Protein AF-A0A533TFI9-F1 (afdb_monomer)

Sequence (77 aa):
MPTTPLSTEAKQVIYRAISDTHFRDALVKNTAAVLHSEALGLSEADIAALKKLKPQGWGKLSANELKSKLGSTTHKA

Mean predicted aligned error: 6.04 Å

Secondary structure (DSSP, 8-state):
---PPPPHHHHHHHHHHHH-HHHHHHHHH-HHHHHT-GGG---HHHHHHHHHT-GGG-TTS-HHHHHHHHHGGG---

Structure (mmCIF, N/CA/C/O backbone):
data_AF-A0A533TFI9-F1
#
_entry.id   AF-A0A533TFI9-F1
#
loop_
_atom_site.group_PDB
_atom_site.id
_atom_site.type_symbol
_atom_site.label_atom_id
_atom_site.label_alt_id
_atom_site.label_comp_id
_atom_site.label_asym_id
_atom_site.label_entity_id
_atom_site.label_seq_id
_atom_site.pdbx_PDB_ins_code
_atom_site.Cartn_x
_atom_site.Cartn_y
_atom_site.Cartn_z
_atom_site.occupancy
_atom_site.B_iso_or_equiv
_atom_site.auth_seq_id
_atom_site.auth_comp_id
_atom_site.auth_asym_id
_atom_site.auth_atom_id
_atom_site.pdbx_PDB_model_num
ATOM 1 N N . MET A 1 1 ? 19.382 8.439 10.492 1.00 33.28 1 MET A N 1
ATOM 2 C CA . MET A 1 1 ? 19.074 7.456 9.427 1.00 33.28 1 MET A CA 1
ATOM 3 C C . MET A 1 1 ? 18.368 8.203 8.308 1.00 33.28 1 MET A C 1
ATOM 5 O O . MET A 1 1 ? 17.416 8.899 8.642 1.00 33.28 1 MET A O 1
ATOM 9 N N . PRO A 1 2 ? 18.796 8.133 7.036 1.00 42.28 2 PRO A N 1
ATOM 10 C CA . PRO A 1 2 ? 18.016 8.727 5.964 1.00 42.28 2 PRO A CA 1
ATOM 11 C C . PRO A 1 2 ? 16.786 7.840 5.754 1.00 42.28 2 PRO A C 1
ATOM 13 O O . PRO A 1 2 ? 16.885 6.715 5.269 1.00 42.28 2 PRO A O 1
ATOM 16 N N . THR A 1 3 ? 15.620 8.303 6.191 1.00 58.19 3 THR A N 1
ATOM 17 C CA . THR A 1 3 ? 14.351 7.771 5.700 1.00 58.19 3 THR A CA 1
ATOM 18 C C . THR A 1 3 ? 14.257 8.198 4.248 1.00 58.19 3 THR A C 1
ATOM 20 O O . THR A 1 3 ? 13.940 9.356 3.980 1.00 58.19 3 THR A O 1
ATOM 23 N N . THR A 1 4 ? 14.609 7.308 3.319 1.00 58.09 4 THR A N 1
ATOM 24 C CA . THR A 1 4 ? 14.401 7.560 1.894 1.00 58.09 4 THR A CA 1
ATOM 25 C C . THR A 1 4 ? 12.940 7.971 1.715 1.00 58.09 4 THR A C 1
ATOM 27 O O . THR A 1 4 ? 12.053 7.205 2.112 1.00 58.09 4 THR A O 1
ATOM 30 N N . PRO A 1 5 ? 12.666 9.193 1.235 1.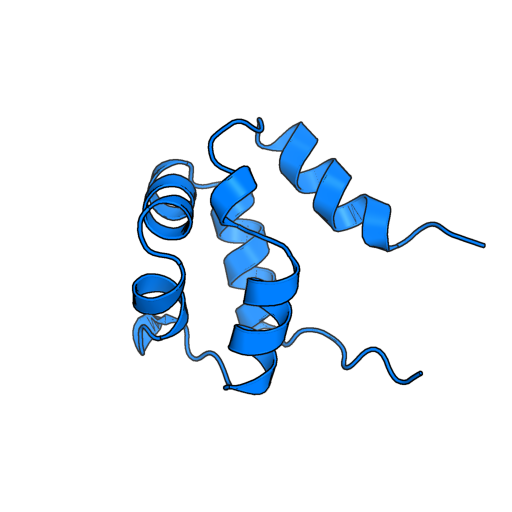00 70.25 5 PRO A N 1
ATOM 31 C CA . PRO A 1 5 ? 11.299 9.640 1.056 1.00 70.25 5 PRO A CA 1
ATOM 32 C C . PRO A 1 5 ? 10.622 8.718 0.043 1.00 70.25 5 PRO A C 1
ATOM 34 O O . PRO A 1 5 ? 11.205 8.397 -0.989 1.00 70.25 5 PRO A O 1
ATOM 37 N N . LEU A 1 6 ? 9.402 8.280 0.357 1.00 78.12 6 LEU A N 1
ATOM 38 C CA . LEU A 1 6 ? 8.574 7.520 -0.580 1.00 78.12 6 LEU A CA 1
ATOM 39 C C . LEU A 1 6 ? 8.427 8.311 -1.885 1.00 78.12 6 LEU A C 1
ATOM 41 O O . LEU A 1 6 ? 8.159 9.522 -1.834 1.00 78.12 6 LEU A O 1
ATOM 45 N N . SER A 1 7 ? 8.563 7.624 -3.021 1.00 88.31 7 SER A N 1
ATOM 46 C CA . SER A 1 7 ? 8.313 8.206 -4.338 1.00 88.31 7 SER A CA 1
ATOM 47 C C . SER A 1 7 ? 6.858 8.661 -4.495 1.00 88.31 7 SER A C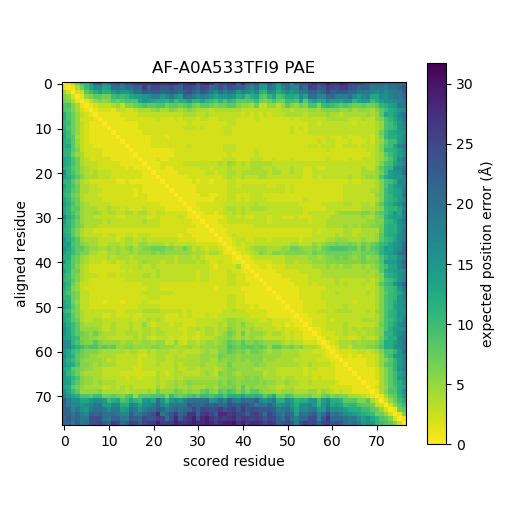 1
ATOM 49 O O . SER A 1 7 ? 5.986 8.402 -3.651 1.00 88.31 7 SER A O 1
ATOM 51 N N . THR A 1 8 ? 6.583 9.377 -5.582 1.00 89.69 8 THR A N 1
ATOM 52 C CA . THR A 1 8 ? 5.224 9.812 -5.920 1.00 89.69 8 THR A CA 1
ATOM 53 C C . THR A 1 8 ? 4.314 8.604 -6.140 1.00 89.69 8 THR A C 1
ATOM 55 O O . THR A 1 8 ? 3.199 8.563 -5.622 1.00 89.69 8 THR A O 1
ATOM 58 N N . GLU A 1 9 ? 4.823 7.587 -6.823 1.00 90.50 9 GLU A N 1
ATOM 59 C CA . GLU A 1 9 ? 4.153 6.338 -7.170 1.00 90.50 9 GLU A CA 1
ATOM 60 C C . GLU A 1 9 ? 3.809 5.546 -5.902 1.00 90.50 9 GLU A C 1
ATOM 62 O O . GLU A 1 9 ? 2.667 5.123 -5.703 1.00 90.50 9 GLU A O 1
ATOM 67 N N . ALA A 1 10 ? 4.754 5.438 -4.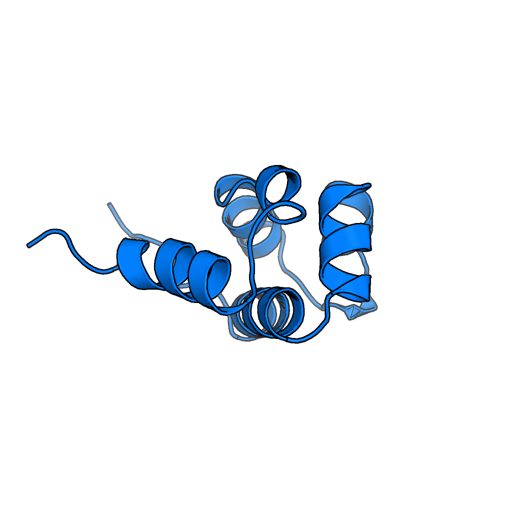962 1.00 89.75 10 ALA A N 1
ATOM 68 C CA . ALA A 1 10 ? 4.513 4.776 -3.684 1.00 89.75 10 ALA A CA 1
ATOM 69 C C . ALA A 1 10 ? 3.426 5.484 -2.858 1.00 89.75 10 ALA A C 1
ATOM 71 O O . ALA A 1 10 ? 2.565 4.834 -2.256 1.00 89.75 10 ALA A O 1
ATOM 72 N N . LYS A 1 11 ? 3.413 6.824 -2.855 1.00 89.56 11 LYS A N 1
ATOM 73 C CA . LYS A 1 11 ? 2.355 7.609 -2.197 1.00 89.56 11 LYS A CA 1
ATOM 74 C C . LYS A 1 11 ? 0.995 7.401 -2.863 1.00 89.56 11 LYS A C 1
ATOM 76 O O . LYS A 1 11 ? -0.002 7.296 -2.151 1.00 89.56 11 LYS A O 1
ATOM 81 N N . GLN A 1 12 ? 0.943 7.300 -4.192 1.00 91.44 12 GLN A N 1
ATOM 82 C CA . GLN A 1 12 ? -0.293 6.998 -4.919 1.00 91.44 12 GLN A CA 1
ATOM 83 C C . GLN A 1 12 ? -0.833 5.609 -4.571 1.00 91.44 12 GLN A C 1
ATOM 85 O O . GLN A 1 12 ? -2.033 5.470 -4.347 1.00 91.44 12 GLN A O 1
ATOM 90 N N . VAL A 1 13 ? 0.033 4.600 -4.438 1.00 92.12 13 VAL A N 1
ATOM 91 C CA . VAL A 1 13 ? -0.363 3.252 -3.994 1.00 92.12 13 VAL A CA 1
ATOM 92 C C . VAL A 1 13 ? -0.968 3.283 -2.596 1.00 92.12 13 VAL A C 1
ATOM 94 O O . VAL A 1 13 ? -2.010 2.673 -2.357 1.00 92.12 13 VAL A O 1
ATOM 97 N N . ILE A 1 14 ? -0.354 4.032 -1.680 1.00 90.44 14 ILE A N 1
ATOM 98 C CA . ILE A 1 14 ? -0.877 4.206 -0.324 1.00 90.44 14 ILE A CA 1
ATOM 99 C C . ILE A 1 14 ? -2.241 4.903 -0.350 1.00 90.44 14 ILE A C 1
ATOM 101 O O . ILE A 1 14 ? -3.186 4.436 0.285 1.00 90.44 14 ILE A O 1
ATOM 105 N N . TYR A 1 15 ? -2.362 6.000 -1.099 1.00 90.88 15 TYR A N 1
ATOM 106 C CA . TYR A 1 15 ? -3.617 6.734 -1.228 1.00 90.88 15 TYR A CA 1
ATOM 107 C C . TYR A 1 15 ? -4.723 5.855 -1.821 1.00 90.88 15 TYR A C 1
ATOM 109 O O . TYR A 1 15 ? -5.831 5.815 -1.289 1.00 90.88 15 TYR A O 1
ATOM 117 N N . ARG A 1 16 ? -4.400 5.081 -2.862 1.00 92.38 16 ARG A N 1
ATOM 118 C CA . ARG A 1 16 ? -5.320 4.127 -3.480 1.00 92.38 16 ARG A CA 1
ATOM 119 C C . ARG A 1 16 ? -5.734 3.030 -2.508 1.00 92.38 16 ARG A C 1
ATOM 121 O O . ARG A 1 16 ? -6.907 2.710 -2.442 1.00 92.38 16 ARG A O 1
ATOM 128 N N . ALA A 1 17 ? -4.823 2.492 -1.700 1.00 92.25 17 ALA A N 1
ATOM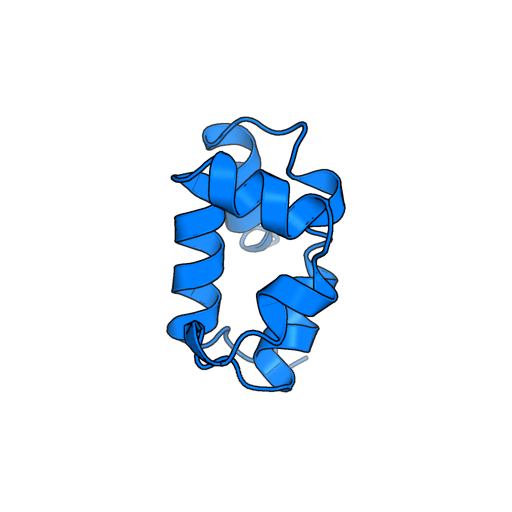 129 C CA . ALA A 1 17 ? -5.182 1.508 -0.676 1.00 92.25 17 ALA A CA 1
ATOM 130 C C . ALA A 1 17 ? -6.095 2.081 0.425 1.00 92.25 17 ALA A C 1
ATOM 132 O O . ALA A 1 17 ? -6.828 1.327 1.060 1.00 92.25 17 ALA A O 1
ATOM 133 N N . ILE A 1 18 ? -6.067 3.396 0.664 1.00 91.06 18 ILE A N 1
ATOM 134 C CA . ILE A 1 18 ? -6.978 4.066 1.600 1.00 91.06 18 ILE A CA 1
ATOM 135 C C . ILE A 1 18 ? -8.373 4.247 0.986 1.00 91.06 18 ILE A C 1
ATOM 137 O O . ILE A 1 18 ? -9.361 4.040 1.687 1.00 91.06 18 ILE A O 1
ATOM 141 N N . SER A 1 19 ? -8.466 4.641 -0.287 1.00 91.19 19 SER A N 1
ATOM 142 C CA . SER A 1 19 ? -9.738 4.983 -0.940 1.00 91.19 19 SER A CA 1
ATOM 143 C C . SER A 1 19 ? -10.427 3.815 -1.654 1.00 91.19 19 SER A C 1
ATOM 145 O O . SER A 1 19 ? -11.652 3.803 -1.756 1.00 91.19 19 SER A O 1
ATOM 147 N N . ASP A 1 20 ? -9.671 2.826 -2.127 1.00 92.25 20 ASP A N 1
ATOM 148 C CA . ASP A 1 20 ? -10.148 1.692 -2.919 1.00 92.25 20 ASP A CA 1
ATOM 149 C C . ASP A 1 20 ? -9.995 0.387 -2.126 1.00 92.25 20 ASP A C 1
ATOM 151 O O . ASP A 1 20 ? -8.908 -0.186 -1.987 1.00 92.25 20 ASP A O 1
ATOM 155 N N . THR A 1 21 ? -11.126 -0.097 -1.606 1.00 90.38 21 THR A N 1
ATOM 156 C CA . THR A 1 21 ? -11.169 -1.333 -0.813 1.00 90.38 21 THR A CA 1
ATOM 157 C C . THR A 1 21 ? -10.817 -2.560 -1.657 1.00 90.38 21 THR A C 1
ATOM 159 O O . THR A 1 21 ? -10.145 -3.453 -1.150 1.00 90.38 21 THR A O 1
ATOM 162 N N . HIS A 1 22 ? -11.168 -2.593 -2.948 1.00 91.69 22 HIS A N 1
ATOM 163 C CA . HIS A 1 22 ? -10.827 -3.721 -3.821 1.00 91.69 22 HIS A CA 1
ATOM 164 C C . HIS A 1 22 ? -9.320 -3.797 -4.060 1.00 91.69 22 HIS A C 1
ATOM 166 O O . HIS A 1 22 ? -8.724 -4.872 -3.963 1.00 91.69 22 HIS A O 1
ATOM 172 N N . PHE A 1 23 ? -8.690 -2.651 -4.330 1.00 92.81 23 PHE A N 1
ATOM 173 C CA . PHE A 1 23 ? -7.238 -2.575 -4.465 1.00 92.81 23 PHE A CA 1
ATOM 174 C C . PHE A 1 23 ? -6.539 -2.977 -3.165 1.00 92.81 23 PHE A C 1
ATOM 176 O O . PHE A 1 23 ? -5.589 -3.760 -3.188 1.00 92.81 23 PHE A O 1
ATOM 183 N N . ARG A 1 24 ? -7.030 -2.493 -2.020 1.00 92.88 24 ARG A N 1
ATOM 184 C CA . ARG A 1 24 ? -6.503 -2.875 -0.707 1.00 92.88 24 ARG A CA 1
ATOM 185 C C . ARG A 1 24 ? -6.614 -4.374 -0.456 1.00 92.88 24 ARG A C 1
ATOM 187 O O . ARG A 1 24 ? -5.645 -4.974 -0.004 1.00 92.88 24 ARG A O 1
ATOM 194 N N . ASP A 1 25 ? -7.749 -4.988 -0.766 1.00 92.62 25 ASP A N 1
ATOM 195 C CA . ASP A 1 25 ? -7.946 -6.426 -0.584 1.00 92.62 25 ASP 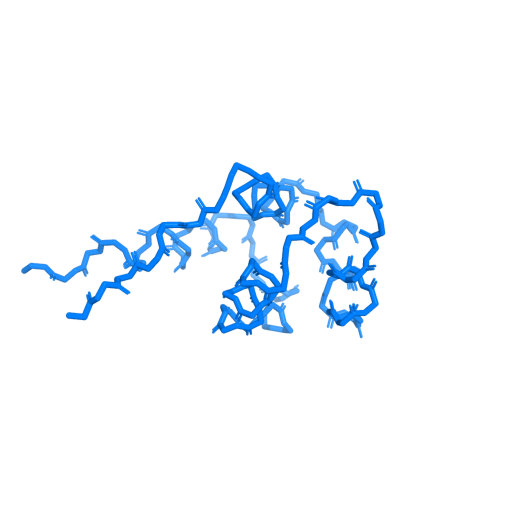A CA 1
ATOM 196 C C . ASP A 1 25 ? -7.022 -7.242 -1.489 1.00 92.62 25 ASP A C 1
ATOM 198 O O . ASP A 1 25 ? -6.447 -8.238 -1.047 1.00 92.62 25 ASP A O 1
ATOM 202 N N . ALA A 1 26 ? -6.818 -6.805 -2.735 1.00 92.81 26 ALA A N 1
ATOM 203 C CA . ALA A 1 26 ? -5.830 -7.406 -3.627 1.00 92.81 26 ALA A CA 1
ATOM 204 C C . ALA A 1 26 ? -4.409 -7.280 -3.052 1.00 92.81 26 ALA A C 1
ATOM 206 O O . ALA A 1 26 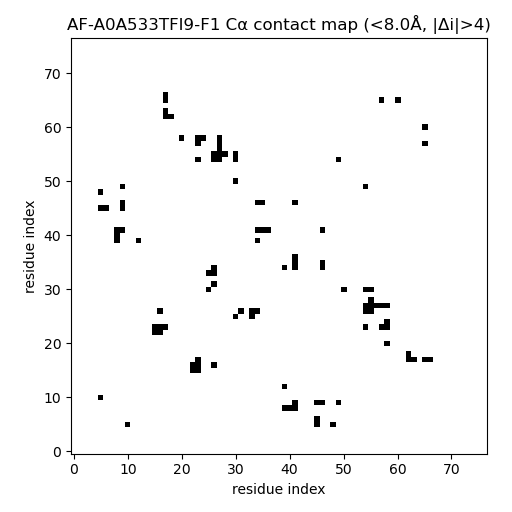? -3.665 -8.263 -3.009 1.00 92.81 26 ALA A O 1
ATOM 207 N N . LEU A 1 27 ? -4.054 -6.098 -2.540 1.00 93.06 27 LEU A N 1
ATOM 208 C CA . LEU A 1 27 ? -2.760 -5.824 -1.918 1.00 93.06 27 LEU A CA 1
ATOM 209 C C . LEU A 1 27 ? -2.540 -6.664 -0.647 1.00 93.06 27 LEU A C 1
ATOM 211 O O . LEU A 1 27 ? -1.427 -7.121 -0.401 1.00 93.06 27 LEU A O 1
ATOM 215 N N . VAL A 1 28 ? -3.586 -6.903 0.147 1.00 93.25 28 VAL A N 1
ATOM 216 C CA . VAL A 1 28 ? -3.555 -7.766 1.341 1.00 93.25 28 VAL A CA 1
ATOM 217 C C . VAL A 1 28 ? -3.370 -9.233 0.952 1.00 93.25 28 VAL A C 1
ATOM 219 O O . VAL A 1 28 ? -2.540 -9.918 1.549 1.00 93.25 28 VAL A O 1
ATOM 222 N N . LYS A 1 29 ? -4.122 -9.711 -0.049 1.00 92.81 29 LYS A N 1
ATOM 223 C CA . LYS A 1 29 ? -4.089 -11.107 -0.513 1.00 92.81 29 LYS A CA 1
ATOM 224 C C . LYS A 1 29 ? -2.765 -11.468 -1.180 1.00 92.81 29 LYS A C 1
ATOM 226 O O . LYS A 1 29 ? -2.246 -12.551 -0.937 1.00 92.81 29 LYS A O 1
ATOM 231 N N . ASN A 1 30 ? -2.223 -10.585 -2.020 1.00 92.88 30 ASN A N 1
ATOM 232 C CA . ASN A 1 30 ? -0.976 -10.838 -2.736 1.00 92.88 30 ASN A CA 1
ATOM 233 C C . ASN A 1 30 ? -0.142 -9.561 -2.901 1.00 92.88 30 ASN A C 1
ATOM 235 O O . ASN A 1 30 ? 0.003 -9.012 -3.993 1.00 92.88 30 ASN A O 1
ATOM 239 N N . THR A 1 31 ? 0.435 -9.100 -1.789 1.00 91.25 31 THR A N 1
ATOM 240 C CA . THR A 1 31 ? 1.258 -7.883 -1.746 1.00 91.25 31 THR A CA 1
ATOM 241 C C . THR A 1 31 ? 2.385 -7.903 -2.775 1.00 91.25 31 THR A C 1
ATOM 243 O O . THR A 1 31 ? 2.619 -6.897 -3.433 1.00 91.25 31 THR A O 1
ATOM 246 N N . ALA A 1 32 ? 3.093 -9.027 -2.920 1.00 90.00 32 ALA A N 1
ATOM 247 C CA . ALA A 1 32 ? 4.216 -9.114 -3.847 1.00 90.00 32 ALA A CA 1
ATOM 248 C C . ALA A 1 32 ? 3.746 -8.949 -5.297 1.00 90.00 32 ALA A C 1
ATOM 250 O O . ALA A 1 32 ? 4.260 -8.079 -5.989 1.00 90.00 32 ALA A O 1
ATOM 251 N N . ALA A 1 33 ? 2.734 -9.702 -5.735 1.00 91.31 33 ALA A N 1
ATOM 252 C CA . ALA A 1 33 ? 2.249 -9.596 -7.110 1.00 91.31 33 ALA A CA 1
ATOM 253 C C . ALA A 1 33 ? 1.691 -8.203 -7.433 1.00 91.31 33 ALA A C 1
ATOM 255 O O . ALA A 1 33 ? 1.952 -7.678 -8.510 1.00 91.31 33 ALA A O 1
ATOM 256 N N . VAL A 1 34 ? 0.964 -7.581 -6.497 1.00 92.75 34 VAL A N 1
ATOM 257 C CA . VAL A 1 34 ? 0.414 -6.237 -6.716 1.00 92.75 34 VAL A CA 1
ATOM 258 C C . VAL A 1 34 ? 1.530 -5.197 -6.801 1.00 92.75 34 VAL A C 1
ATOM 260 O O . VAL A 1 34 ? 1.524 -4.400 -7.730 1.00 92.75 34 VAL A O 1
ATOM 263 N N . LEU A 1 35 ? 2.501 -5.214 -5.881 1.00 92.06 35 LEU A N 1
ATOM 264 C CA . LEU A 1 35 ? 3.591 -4.230 -5.864 1.00 92.06 35 LEU A CA 1
ATOM 265 C C . LEU A 1 35 ? 4.603 -4.409 -7.007 1.00 92.06 35 LEU A C 1
ATOM 267 O O . LEU A 1 35 ? 5.214 -3.430 -7.410 1.00 92.06 35 LEU A O 1
ATOM 271 N N . HIS A 1 36 ? 4.771 -5.623 -7.537 1.00 92.25 36 HIS A N 1
ATOM 272 C CA . HIS A 1 36 ? 5.605 -5.882 -8.720 1.00 92.25 36 HIS A CA 1
ATOM 273 C C . HIS A 1 36 ? 4.847 -5.684 -10.049 1.00 92.25 36 HIS A C 1
ATOM 275 O O . HIS A 1 36 ? 5.378 -6.003 -11.109 1.00 92.25 36 HIS A O 1
ATOM 281 N N . SER A 1 37 ? 3.612 -5.173 -10.022 1.00 89.06 37 SER A N 1
ATOM 282 C CA . SER A 1 37 ? 2.867 -4.864 -11.243 1.00 89.06 37 SER A CA 1
ATOM 283 C C . SER A 1 37 ? 3.484 -3.670 -11.972 1.00 89.06 37 SER A C 1
ATOM 285 O O . SER A 1 37 ? 3.592 -2.582 -11.401 1.00 89.06 37 SER A O 1
ATOM 287 N N . GLU A 1 38 ? 3.810 -3.843 -13.256 1.00 84.94 38 GLU A N 1
ATOM 288 C CA . GLU A 1 38 ? 4.335 -2.769 -14.118 1.00 84.94 38 GLU A CA 1
ATOM 289 C C . GLU A 1 38 ? 3.408 -1.546 -14.157 1.00 84.94 38 GLU A C 1
ATOM 291 O O . GLU A 1 38 ? 3.873 -0.413 -14.250 1.00 84.94 38 GLU A O 1
ATOM 296 N N . ALA A 1 39 ? 2.097 -1.753 -13.989 1.00 85.50 39 ALA A N 1
ATOM 297 C CA . ALA A 1 39 ? 1.102 -0.683 -13.973 1.00 85.50 39 ALA A CA 1
ATOM 298 C C . ALA A 1 39 ? 1.278 0.320 -12.816 1.00 85.50 39 ALA A C 1
ATOM 300 O O . ALA A 1 39 ? 0.697 1.402 -12.865 1.00 85.50 39 ALA A O 1
ATOM 301 N N . LEU A 1 40 ? 2.027 -0.034 -11.764 1.00 88.00 40 LEU A N 1
ATOM 302 C CA . LEU A 1 40 ? 2.290 0.856 -10.631 1.00 88.00 40 LEU A CA 1
ATOM 303 C C . LEU A 1 40 ? 3.589 1.657 -10.778 1.00 88.00 40 LEU A C 1
ATOM 305 O O . LEU A 1 40 ? 3.795 2.579 -9.993 1.00 88.00 40 LEU A O 1
ATOM 309 N N . GLY A 1 41 ? 4.461 1.307 -11.733 1.00 88.38 41 GLY A N 1
ATOM 310 C CA . GLY A 1 41 ? 5.721 2.021 -11.971 1.00 88.38 41 GLY A CA 1
ATOM 311 C C . GLY A 1 41 ? 6.651 2.100 -10.752 1.00 88.38 41 GLY A C 1
ATOM 312 O O . GLY A 1 41 ? 7.434 3.039 -10.641 1.00 88.38 41 GLY A O 1
ATOM 313 N N . LEU A 1 42 ? 6.544 1.159 -9.808 1.00 90.56 42 LEU A N 1
ATOM 314 C CA . LEU A 1 42 ? 7.295 1.202 -8.554 1.00 90.56 42 LEU A CA 1
ATOM 315 C C . LEU A 1 42 ? 8.746 0.762 -8.756 1.00 90.56 42 LEU A C 1
ATOM 317 O O . LEU A 1 42 ? 9.023 -0.249 -9.398 1.00 90.56 42 LEU A O 1
ATOM 321 N N . SER A 1 43 ? 9.669 1.482 -8.122 1.00 91.12 43 SER A N 1
ATOM 322 C CA . SER A 1 43 ? 11.058 1.039 -8.000 1.00 91.12 43 SER A CA 1
ATOM 323 C C . SER A 1 43 ? 11.209 -0.058 -6.938 1.00 91.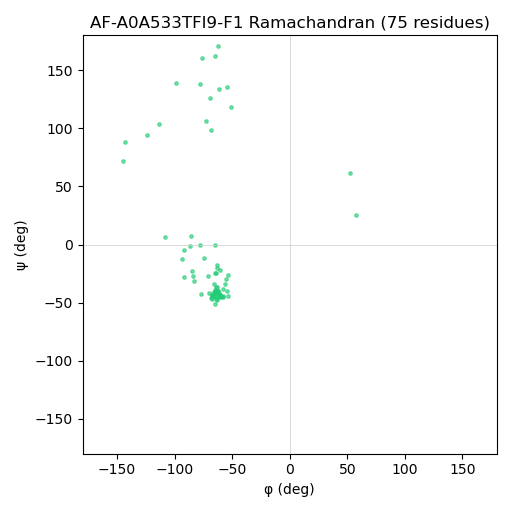12 43 SER A C 1
ATOM 325 O O . SER A 1 43 ? 10.402 -0.166 -6.013 1.00 91.12 43 SER A O 1
ATOM 327 N N . GLU A 1 44 ? 12.296 -0.832 -6.983 1.00 89.75 44 GLU A N 1
ATOM 328 C CA . GLU A 1 44 ? 12.606 -1.823 -5.935 1.00 89.75 44 GLU A CA 1
ATOM 329 C C . GLU A 1 44 ? 12.683 -1.193 -4.528 1.00 89.75 44 GLU A C 1
ATOM 331 O O . GLU A 1 44 ? 12.265 -1.799 -3.536 1.00 89.75 44 GLU A O 1
ATOM 336 N N . ALA A 1 45 ? 13.153 0.057 -4.432 1.00 88.88 45 ALA A N 1
ATOM 337 C CA . ALA A 1 45 ? 13.182 0.805 -3.177 1.00 88.88 45 ALA A CA 1
ATOM 338 C C . ALA A 1 45 ? 11.766 1.096 -2.646 1.00 88.88 45 ALA A C 1
ATOM 340 O O . ALA A 1 45 ? 11.514 0.938 -1.447 1.00 88.88 45 ALA A O 1
ATOM 341 N N . ASP A 1 46 ? 10.833 1.455 -3.529 1.00 90.19 46 ASP A N 1
ATOM 342 C CA . ASP A 1 46 ? 9.432 1.692 -3.175 1.00 90.19 46 ASP A CA 1
ATOM 343 C C . ASP A 1 46 ? 8.728 0.410 -2.759 1.00 90.19 46 ASP A C 1
ATOM 345 O O . ASP A 1 46 ? 8.045 0.378 -1.735 1.00 90.19 46 ASP A O 1
ATOM 349 N N . ILE A 1 47 ? 8.940 -0.675 -3.503 1.00 91.06 47 ILE A N 1
ATOM 350 C CA . ILE A 1 47 ? 8.396 -1.992 -3.170 1.00 91.06 47 ILE A CA 1
ATOM 351 C C . ILE A 1 47 ? 8.885 -2.416 -1.780 1.00 91.06 47 ILE A C 1
ATOM 353 O O . ILE A 1 47 ? 8.088 -2.857 -0.947 1.00 91.06 47 ILE A O 1
ATOM 357 N N . ALA A 1 48 ? 10.178 -2.246 -1.487 1.00 89.94 48 ALA A N 1
ATOM 358 C CA . ALA A 1 48 ? 10.739 -2.541 -0.173 1.00 89.94 48 ALA A CA 1
ATOM 359 C C . ALA A 1 48 ? 10.142 -1.650 0.931 1.00 89.94 48 ALA A C 1
ATOM 361 O O . ALA A 1 48 ? 9.840 -2.143 2.023 1.00 89.94 48 ALA A O 1
ATOM 362 N N . ALA A 1 49 ? 9.935 -0.357 0.667 1.00 88.25 49 ALA A N 1
ATOM 363 C CA . ALA A 1 49 ? 9.322 0.567 1.617 1.00 88.25 49 ALA A CA 1
ATOM 364 C C . ALA A 1 49 ? 7.847 0.223 1.892 1.00 88.25 49 ALA A C 1
ATOM 366 O O . ALA A 1 49 ? 7.438 0.156 3.051 1.00 88.25 49 ALA A O 1
ATOM 367 N N . LEU A 1 50 ? 7.066 -0.089 0.858 1.00 89.62 50 LEU A N 1
ATOM 368 C CA . LEU A 1 50 ? 5.661 -0.487 0.970 1.00 89.62 50 LEU A CA 1
ATOM 369 C C . LEU A 1 50 ? 5.506 -1.832 1.693 1.00 89.62 50 LEU A C 1
ATOM 371 O O . LEU A 1 50 ? 4.652 -1.961 2.571 1.00 89.62 50 LEU A O 1
ATOM 375 N N . LYS A 1 51 ? 6.380 -2.813 1.419 1.00 89.69 51 LYS A N 1
ATOM 376 C CA . LYS A 1 51 ? 6.427 -4.089 2.160 1.00 89.69 51 LYS A CA 1
ATOM 377 C C . LYS A 1 51 ? 6.666 -3.866 3.662 1.00 89.69 51 LYS A C 1
ATOM 379 O O . LYS A 1 51 ? 6.026 -4.527 4.483 1.00 89.69 51 LYS A O 1
ATOM 384 N N . LYS A 1 52 ? 7.512 -2.897 4.049 1.00 88.88 52 LYS A N 1
ATOM 385 C CA . LYS A 1 52 ? 7.768 -2.551 5.466 1.00 88.88 52 LYS A CA 1
ATOM 386 C C . LYS A 1 52 ? 6.535 -2.006 6.197 1.00 88.88 52 LYS A C 1
ATOM 388 O O . LYS A 1 52 ? 6.451 -2.165 7.413 1.00 88.88 52 LYS A O 1
ATOM 393 N N . LEU A 1 53 ? 5.560 -1.437 5.485 1.00 87.19 53 LEU A N 1
ATOM 394 C CA . LEU A 1 53 ? 4.306 -0.941 6.070 1.00 87.19 53 LEU A CA 1
ATOM 395 C C . LEU A 1 53 ? 3.289 -2.058 6.390 1.00 87.19 53 LEU A C 1
ATOM 397 O O . LEU A 1 53 ? 2.209 -1.781 6.918 1.00 87.19 53 LEU A O 1
ATOM 401 N N . LYS A 1 54 ? 3.638 -3.322 6.105 1.00 88.88 54 LYS A N 1
ATOM 402 C CA . LYS A 1 54 ? 2.843 -4.529 6.391 1.00 88.88 54 LYS A CA 1
ATOM 403 C C . LYS A 1 54 ? 1.399 -4.452 5.856 1.00 88.88 54 LYS A C 1
ATOM 405 O O . LYS A 1 54 ? 0.449 -4.562 6.639 1.00 88.88 54 LYS A O 1
ATOM 410 N N . PRO A 1 55 ? 1.214 -4.320 4.529 1.00 88.88 55 PRO A N 1
ATOM 411 C CA . PRO A 1 55 ? -0.104 -4.203 3.907 1.00 88.88 55 PRO A CA 1
ATOM 412 C C . PRO A 1 55 ? -1.036 -5.393 4.141 1.00 88.88 55 PRO A C 1
ATOM 414 O O . PRO A 1 55 ? -2.247 -5.214 4.145 1.00 88.88 55 PRO A O 1
ATOM 417 N N . GLN A 1 56 ? -0.508 -6.576 4.463 1.00 88.00 56 GLN A N 1
ATOM 418 C CA . GLN A 1 56 ? -1.296 -7.743 4.890 1.00 88.00 56 GLN A CA 1
ATOM 419 C C . GLN A 1 56 ? -2.237 -7.450 6.076 1.00 88.00 56 GLN A C 1
ATOM 421 O O . GLN A 1 56 ? -3.269 -8.097 6.234 1.00 88.00 56 GLN A O 1
ATOM 426 N N . GLY A 1 57 ? -1.904 -6.466 6.919 1.00 86.44 57 GLY A N 1
ATOM 427 C CA . GLY A 1 57 ? -2.737 -6.059 8.051 1.00 86.44 57 GLY A CA 1
ATOM 428 C C . GLY A 1 57 ? -3.806 -5.015 7.718 1.00 86.44 57 GLY A C 1
ATOM 429 O O . GLY A 1 57 ? -4.529 -4.603 8.621 1.00 86.44 57 GLY A O 1
ATOM 430 N N . TRP A 1 58 ? -3.891 -4.537 6.473 1.00 90.75 58 TRP A N 1
ATOM 431 C CA . TRP A 1 58 ? -4.743 -3.397 6.117 1.00 90.75 58 TRP A CA 1
ATOM 432 C C . TRP A 1 58 ? -6.192 -3.779 5.823 1.00 90.75 58 TRP A C 1
ATOM 434 O O . TRP A 1 58 ? -7.070 -2.939 5.983 1.00 90.75 58 TRP A O 1
ATOM 444 N N . GLY A 1 59 ? -6.469 -5.034 5.454 1.00 85.69 59 GLY A N 1
ATOM 445 C CA . GLY A 1 59 ? -7.825 -5.483 5.105 1.00 85.69 59 GLY A CA 1
ATOM 446 C C . GLY A 1 59 ? -8.827 -5.401 6.263 1.00 85.69 59 GLY A C 1
ATOM 447 O O . GLY A 1 59 ? -10.027 -5.341 6.037 1.00 85.69 59 GLY A O 1
ATOM 448 N N . LYS A 1 60 ? -8.339 -5.354 7.510 1.00 84.38 60 LYS A N 1
ATOM 449 C CA . LYS A 1 60 ? -9.168 -5.205 8.718 1.00 84.38 60 LYS A CA 1
ATOM 450 C C . LYS A 1 60 ? -9.366 -3.748 9.150 1.00 84.38 60 LYS A C 1
ATOM 452 O O . LYS A 1 60 ? -10.065 -3.512 10.125 1.00 84.38 60 LYS A O 1
ATOM 457 N N . LEU A 1 61 ? -8.715 -2.796 8.480 1.00 87.62 61 LEU A N 1
ATOM 458 C CA . LEU A 1 61 ? -8.741 -1.382 8.847 1.00 87.62 61 LEU A CA 1
ATOM 459 C C . LEU A 1 61 ? -9.749 -0.630 7.979 1.00 87.62 61 LEU A C 1
ATOM 461 O O . LEU A 1 61 ? -9.795 -0.807 6.761 1.00 87.62 61 LEU A O 1
ATOM 465 N N . SER A 1 62 ? -10.509 0.281 8.572 1.00 87.94 62 SER A N 1
ATOM 466 C CA . SER A 1 62 ? -11.246 1.299 7.820 1.00 87.94 62 SER A CA 1
ATOM 467 C C . SER A 1 62 ? -10.286 2.260 7.104 1.00 87.94 62 SER A C 1
ATOM 469 O O . SER A 1 62 ? -9.102 2.355 7.437 1.00 87.94 62 SER A O 1
ATOM 471 N N . ALA A 1 63 ? -10.787 3.000 6.111 1.00 86.19 63 ALA A N 1
ATOM 472 C CA . ALA A 1 63 ? -10.001 4.017 5.409 1.00 86.19 63 ALA A CA 1
ATOM 473 C C . ALA A 1 63 ? -9.379 5.039 6.384 1.00 86.19 63 ALA A C 1
ATOM 475 O O . ALA A 1 63 ? -8.208 5.395 6.252 1.00 86.19 63 ALA A O 1
ATOM 476 N N . ASN A 1 64 ? -10.132 5.450 7.412 1.00 88.19 64 ASN A N 1
ATOM 477 C CA . ASN A 1 64 ? -9.664 6.389 8.433 1.00 88.19 64 ASN A CA 1
ATOM 478 C C . ASN A 1 64 ? -8.598 5.780 9.351 1.00 88.19 64 ASN A C 1
ATOM 480 O O . ASN A 1 64 ? -7.601 6.442 9.627 1.00 88.19 64 ASN A O 1
ATOM 484 N N . GLU A 1 65 ? -8.756 4.526 9.784 1.00 89.00 65 GLU A N 1
ATOM 485 C CA . GLU A 1 65 ? -7.733 3.836 10.584 1.00 89.00 65 GLU A CA 1
ATOM 486 C C . GLU A 1 65 ? -6.449 3.623 9.790 1.00 89.00 65 GLU A C 1
ATOM 488 O O . GLU A 1 65 ? -5.355 3.836 10.306 1.00 89.00 65 GLU A O 1
ATOM 493 N N . LEU A 1 66 ? -6.572 3.238 8.518 1.00 87.81 66 LEU A N 1
ATOM 494 C CA . LEU A 1 66 ? -5.431 3.054 7.636 1.00 87.81 66 LEU A CA 1
ATOM 495 C C . LEU A 1 66 ? -4.706 4.388 7.407 1.00 87.81 66 LEU A C 1
ATOM 497 O O . LEU A 1 66 ? -3.493 4.464 7.600 1.00 87.81 66 LEU A O 1
ATOM 501 N N . LYS A 1 67 ? -5.449 5.462 7.104 1.00 85.38 67 LYS A N 1
ATOM 502 C CA . LYS A 1 67 ? -4.913 6.826 6.987 1.00 85.38 67 LYS A CA 1
ATOM 503 C C . LYS A 1 67 ? -4.235 7.281 8.277 1.00 85.38 67 LYS A C 1
ATOM 505 O O . LYS A 1 67 ? -3.141 7.831 8.212 1.00 85.38 67 LYS A O 1
ATOM 510 N N . SER A 1 68 ? -4.842 7.035 9.437 1.00 85.94 68 SER A N 1
ATOM 511 C CA . SER A 1 68 ? -4.243 7.370 10.729 1.00 85.94 68 SER A CA 1
ATOM 512 C C . SER A 1 68 ? -2.977 6.559 10.968 1.00 85.94 68 SER A C 1
ATOM 514 O O . SER A 1 68 ? -1.966 7.139 11.315 1.00 85.94 68 SER A O 1
ATOM 516 N N . LYS A 1 69 ? -2.956 5.253 10.702 1.00 83.12 69 LYS A N 1
ATOM 517 C CA . LYS A 1 69 ? -1.771 4.408 10.913 1.00 83.12 69 LYS A CA 1
ATOM 518 C C . LYS A 1 69 ? -0.589 4.800 10.019 1.00 83.12 69 LYS A C 1
ATOM 520 O O . LYS A 1 69 ? 0.553 4.740 10.462 1.00 83.12 69 LYS A O 1
ATOM 525 N N . LEU A 1 70 ? -0.872 5.216 8.786 1.00 82.50 70 LEU A N 1
ATOM 526 C CA . LEU A 1 70 ? 0.122 5.656 7.801 1.00 82.50 70 LEU A CA 1
ATOM 527 C C . LEU A 1 70 ? 0.528 7.130 7.964 1.00 82.50 70 LEU A C 1
ATOM 529 O O . LEU A 1 70 ? 1.641 7.505 7.604 1.00 82.50 70 LEU A O 1
ATOM 533 N N . GLY A 1 71 ? -0.355 7.970 8.507 1.00 67.31 71 GLY A N 1
ATO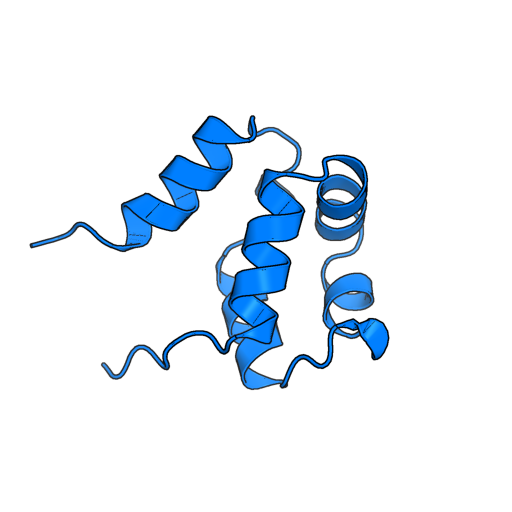M 534 C CA . GLY A 1 71 ? -0.061 9.362 8.861 1.00 67.31 71 GLY A CA 1
ATOM 535 C C . GLY A 1 71 ? 0.610 9.510 10.233 1.00 67.31 71 GLY A C 1
ATOM 536 O O . GLY A 1 71 ? 1.450 10.382 10.426 1.00 67.31 71 GLY A O 1
ATOM 537 N N . SER A 1 72 ? 0.308 8.624 11.186 1.00 52.12 72 SER A N 1
ATOM 538 C CA . SER A 1 72 ? 0.889 8.605 12.537 1.00 52.12 72 SER A CA 1
ATOM 539 C C . SER A 1 72 ? 2.324 8.087 12.565 1.00 52.12 72 SER A C 1
ATOM 541 O O . SER A 1 72 ? 3.025 8.310 13.548 1.00 52.12 72 SER A O 1
ATOM 543 N N . THR A 1 73 ? 2.825 7.495 11.478 1.00 51.31 73 THR A N 1
ATOM 544 C CA . THR A 1 73 ? 4.270 7.283 11.296 1.00 51.31 73 THR A CA 1
ATOM 545 C C . THR A 1 73 ? 5.073 8.588 11.164 1.00 51.31 73 THR A C 1
ATOM 547 O O . THR A 1 73 ? 6.295 8.528 11.069 1.00 51.31 73 THR A O 1
ATOM 550 N N . THR A 1 74 ? 4.425 9.762 11.219 1.00 45.44 74 THR A N 1
ATOM 551 C CA . THR A 1 74 ? 5.066 11.090 11.188 1.00 45.44 74 THR A CA 1
ATOM 552 C C . THR A 1 74 ? 5.037 11.845 12.530 1.00 45.44 74 THR A C 1
ATOM 554 O O . THR A 1 74 ? 5.508 12.973 12.587 1.00 45.44 74 THR A O 1
ATOM 557 N N . HIS A 1 75 ? 4.589 11.249 13.644 1.00 39.62 75 HIS A N 1
ATOM 558 C CA . HIS A 1 75 ? 4.722 11.893 14.963 1.00 39.62 75 HIS A CA 1
ATOM 559 C C . HIS A 1 75 ? 5.456 11.018 15.982 1.00 39.62 75 HIS A C 1
ATOM 561 O O . HIS A 1 75 ? 4.866 10.211 16.696 1.00 39.62 75 HIS A O 1
ATOM 567 N N . LYS A 1 76 ? 6.768 11.249 16.082 1.00 33.75 76 LYS A N 1
ATOM 568 C CA . LYS A 1 76 ? 7.497 11.185 17.350 1.00 33.75 76 LYS A CA 1
ATOM 569 C C . LYS A 1 76 ? 8.561 12.287 17.340 1.00 33.75 76 LYS A C 1
ATOM 571 O O . LYS A 1 76 ? 9.671 12.070 16.863 1.00 33.75 76 LYS A O 1
ATOM 576 N N . ALA A 1 77 ? 8.161 13.468 17.799 1.00 37.97 77 ALA A N 1
ATOM 577 C CA . ALA A 1 77 ? 9.050 14.444 18.416 1.00 37.97 77 ALA A CA 1
ATOM 578 C C . ALA A 1 77 ? 8.647 14.501 19.890 1.00 37.97 77 ALA A C 1
ATOM 580 O O . ALA A 1 77 ? 7.416 14.517 20.129 1.00 37.97 77 ALA A O 1
#

Solvent-accessible surface area (backbone atoms only — not comparable to full-atom values): 4560 Å² total; per-residue (Å²): 130,88,75,76,75,76,48,74,49,49,49,49,52,52,52,43,42,41,76,32,64,68,58,24,43,48,32,30,76,38,44,66,66,55,52,69,31,75,91,55,70,54,49,74,68,38,43,52,54,51,57,72,69,46,47,65,65,46,68,83,43,52,46,65,55,45,47,46,62,67,54,52,77,75,68,88,129

Foldseek 3Di:
DPPPDADPLLVVLLLCLLVPLVSLVVCLVCVPVSQPDVVSVDDPVSSVVSVVLVSVPSNPDHSVRSC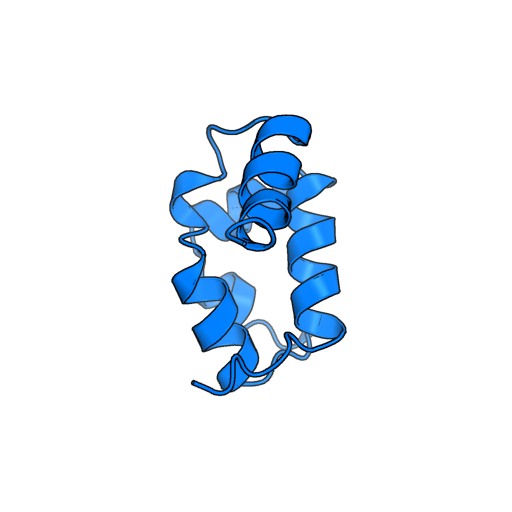CSVVVVPDDD

Radius of gyration: 12.01 Å; Cα contacts (8 Å, |Δi|>4): 54; chains: 1; bounding box: 30×26×32 Å

pLDDT: mean 83.14, std 15.59, range [33.28, 93.25]